Protein AF-A0ABD1VJP5-F1 (afdb_monomer_lite)

InterPro domains:
  IPR012920 Ribosomal RNA methyltransferase, SPB1-like, C-terminal [PF07780] (1-105)

pLDDT: mean 77.94, std 14.45, range [42.22, 95.0]

Organism: NCBI:txid205694

Secondary structure (DSSP, 8-state):
-HHHHHHHS---HHHHHHHHHHHHHHHHHHHHHHHHHHHHHHS-SSS-HHHHHHHHHHHHHHHSPPPPPPEEEEPPTTS-----TTEEEE-HHHHHHHHHHHHHHHHHHHHHHHHHHHHHHHHHHH--

Foldseek 3Di:
DVVVVVVVVCDDPVVVVVVVVVVVVVLVVLVVVLVVVLVVLVPDPPDDPVVSVVVNVVSVVVSDDDDDQQAEDEDDPPDDDDDDPSHDDAYPVRVVVVVVVVVVVVVVVVVVVVVVVVVVVVVVVVVD

Sequence (128 aa):
MKAQFKEIDARPAKKVAEAKARKKQAAHRQLEKVRKKSNSISDQADISDRSKRKMIEQLHKKATPKTPKKEYVISKKGVQVEAGKGKVLVDRRMKKDVRKQRMSKRGKQNDVEGNACLNLEVLCEVAG

Radius of gyration: 25.1 Å; chains: 1; bounding box: 54×48×68 Å

Structure (mmCIF, N/CA/C/O backbone):
data_AF-A0ABD1VJP5-F1
#
_entry.id   AF-A0ABD1VJP5-F1
#
loop_
_atom_site.group_PDB
_atom_site.id
_atom_site.type_symbol
_atom_site.label_atom_id
_atom_site.label_alt_id
_atom_site.label_comp_id
_atom_site.label_asym_id
_atom_site.label_entity_id
_atom_site.label_seq_id
_atom_site.pdbx_PDB_ins_code
_atom_site.Cartn_x
_atom_site.Cartn_y
_atom_site.Cartn_z
_atom_site.occupancy
_atom_site.B_iso_or_equiv
_atom_site.auth_seq_id
_atom_site.auth_comp_id
_atom_site.auth_asym_id
_atom_site.auth_atom_id
_atom_site.pdbx_PDB_model_num
ATOM 1 N N . MET A 1 1 ? 23.876 -2.902 -32.104 1.00 59.94 1 MET A N 1
ATOM 2 C CA . MET A 1 1 ? 24.137 -2.531 -30.692 1.00 59.94 1 MET A CA 1
ATOM 3 C C . MET A 1 1 ? 23.007 -2.881 -29.718 1.00 59.94 1 MET A C 1
ATOM 5 O O . MET A 1 1 ? 23.231 -3.715 -28.860 1.00 59.94 1 MET A O 1
ATOM 9 N N . LYS A 1 2 ? 21.777 -2.343 -29.826 1.00 70.56 2 LYS A N 1
ATOM 10 C CA . LYS A 1 2 ? 20.694 -2.626 -28.844 1.00 70.56 2 LYS A CA 1
ATOM 11 C C . LYS A 1 2 ? 20.227 -4.094 -28.766 1.00 70.56 2 LYS A C 1
ATOM 13 O O . LYS A 1 2 ? 19.680 -4.487 -27.745 1.00 70.56 2 LYS A O 1
ATOM 18 N N . ALA A 1 3 ? 20.398 -4.883 -29.827 1.00 70.62 3 ALA A N 1
ATOM 19 C CA . ALA A 1 3 ? 20.015 -6.300 -29.847 1.00 70.62 3 ALA A CA 1
ATOM 20 C C . ALA A 1 3 ? 20.982 -7.186 -29.039 1.00 70.62 3 ALA A C 1
ATOM 22 O O . ALA A 1 3 ? 20.528 -8.014 -28.264 1.00 70.62 3 ALA A O 1
ATOM 23 N N . GLN A 1 4 ? 22.288 -6.922 -29.124 1.00 68.88 4 GLN A N 1
ATOM 24 C CA . GLN A 1 4 ? 23.319 -7.643 -28.366 1.00 68.88 4 GLN A CA 1
ATOM 25 C C . GLN A 1 4 ? 23.196 -7.381 -26.859 1.00 68.88 4 GLN A C 1
ATOM 27 O O . GLN A 1 4 ? 23.283 -8.301 -26.056 1.00 68.88 4 GLN A O 1
ATOM 32 N N . PHE A 1 5 ? 22.882 -6.141 -26.464 1.00 68.94 5 PHE A N 1
ATOM 33 C CA . PHE A 1 5 ? 22.605 -5.834 -25.058 1.00 68.94 5 PHE A CA 1
ATOM 34 C C . PHE A 1 5 ? 21.356 -6.548 -24.534 1.00 68.94 5 PHE A C 1
ATOM 36 O O . PHE A 1 5 ? 21.368 -7.003 -23.402 1.00 68.94 5 PHE A O 1
ATOM 43 N N . LYS A 1 6 ? 20.310 -6.741 -25.353 1.00 66.94 6 LYS A N 1
ATOM 44 C CA . LYS A 1 6 ? 19.121 -7.520 -24.954 1.00 66.94 6 LYS A CA 1
ATOM 45 C C . LYS A 1 6 ? 19.421 -9.001 -24.737 1.00 66.94 6 LYS A C 1
ATOM 47 O O . LYS A 1 6 ? 18.757 -9.629 -23.921 1.00 66.94 6 LYS A O 1
ATOM 52 N N . GLU A 1 7 ? 20.378 -9.539 -25.479 1.00 68.38 7 GLU A N 1
ATOM 53 C CA . GLU A 1 7 ? 20.820 -10.929 -25.376 1.00 68.38 7 GLU A CA 1
ATOM 54 C C . GLU A 1 7 ? 21.684 -11.143 -24.124 1.00 68.38 7 GLU A C 1
ATOM 56 O O . GLU A 1 7 ? 21.510 -12.127 -23.413 1.00 68.38 7 GLU A O 1
ATOM 61 N N . ILE A 1 8 ? 22.511 -10.153 -23.772 1.00 66.19 8 ILE A N 1
ATOM 62 C CA . ILE A 1 8 ? 23.275 -10.107 -22.512 1.00 66.19 8 ILE A CA 1
ATOM 63 C C . ILE A 1 8 ? 22.349 -9.865 -21.304 1.00 66.19 8 ILE A C 1
ATOM 65 O O . ILE A 1 8 ? 22.495 -10.493 -20.255 1.00 66.19 8 ILE A O 1
ATOM 69 N N . ASP A 1 9 ? 21.352 -8.991 -21.456 1.00 65.50 9 ASP A N 1
ATOM 70 C CA . ASP A 1 9 ? 20.353 -8.665 -20.432 1.00 65.50 9 ASP A CA 1
ATOM 71 C C . ASP A 1 9 ? 19.270 -9.746 -20.281 1.00 65.50 9 ASP A C 1
ATOM 73 O O . ASP A 1 9 ? 18.408 -9.635 -19.394 1.00 65.50 9 ASP A O 1
ATOM 77 N N . ALA A 1 10 ? 19.290 -10.792 -21.118 1.00 70.38 10 ALA A N 1
ATOM 78 C CA . ALA A 1 10 ? 18.367 -11.917 -21.054 1.00 70.38 10 ALA A CA 1
ATOM 79 C C . ALA A 1 10 ? 18.639 -12.741 -19.789 1.00 70.38 10 ALA A C 1
ATOM 81 O O . ALA A 1 10 ? 19.260 -13.802 -19.795 1.00 70.38 10 ALA A O 1
ATOM 82 N N . ARG A 1 11 ? 18.144 -12.242 -18.652 1.00 72.88 11 ARG A N 1
ATOM 83 C CA . ARG A 1 11 ? 18.161 -12.970 -17.384 1.00 72.88 11 ARG A CA 1
ATOM 84 C C . ARG A 1 11 ? 17.521 -14.340 -17.614 1.00 72.88 11 ARG A C 1
ATOM 86 O O . ARG A 1 11 ? 16.404 -14.394 -18.136 1.00 72.88 11 ARG A O 1
ATOM 93 N N . PRO A 1 12 ? 18.151 -15.441 -17.169 1.00 85.12 12 PRO A N 1
ATOM 94 C CA . PRO A 1 12 ? 17.603 -16.769 -17.389 1.00 85.12 12 PRO A CA 1
A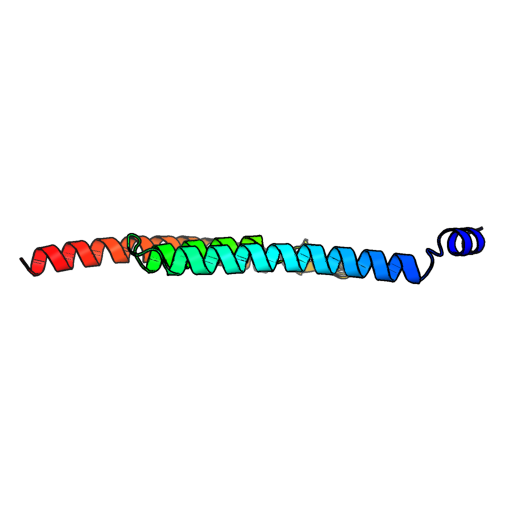TOM 95 C C . PRO A 1 12 ? 16.205 -16.865 -16.771 1.00 85.12 12 PRO A C 1
ATOM 97 O O . PRO A 1 12 ? 15.977 -16.403 -15.646 1.00 85.12 12 PRO A O 1
ATOM 100 N N . ALA A 1 13 ? 15.269 -17.494 -17.489 1.00 78.75 13 ALA A N 1
ATOM 101 C CA . ALA A 1 13 ? 13.863 -17.597 -17.084 1.00 78.75 13 ALA A CA 1
ATOM 102 C C . ALA A 1 13 ? 13.702 -18.134 -15.648 1.00 78.75 13 ALA A C 1
ATOM 104 O O . ALA A 1 13 ? 12.870 -17.642 -14.882 1.00 78.75 13 ALA A O 1
ATOM 105 N N . LYS A 1 14 ? 14.588 -19.056 -15.243 1.00 83.56 14 LYS A N 1
ATOM 106 C CA . LYS A 1 14 ? 14.685 -19.592 -13.876 1.00 83.56 14 LYS A CA 1
ATOM 107 C C . LYS A 1 14 ? 14.887 -18.490 -12.824 1.00 83.56 14 LYS A C 1
ATOM 109 O O . LYS A 1 14 ? 14.183 -18.467 -11.819 1.00 83.56 14 LYS A O 1
ATOM 114 N N . LYS A 1 15 ? 15.783 -17.525 -13.067 1.00 87.88 15 LYS A N 1
ATOM 115 C CA . LYS A 1 15 ? 16.064 -16.414 -12.138 1.00 87.88 15 LYS A CA 1
ATOM 116 C C . LYS A 1 15 ? 14.954 -15.369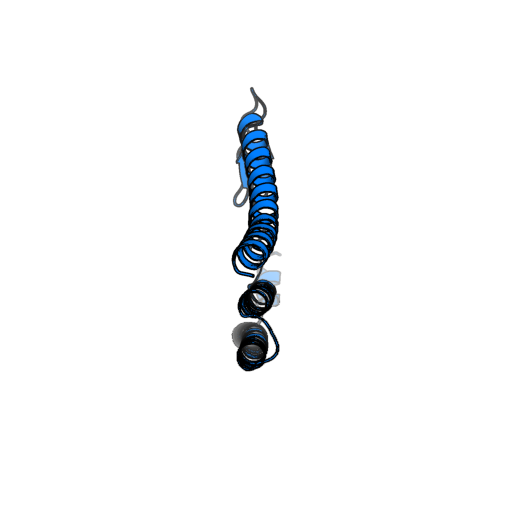 -12.110 1.00 87.88 15 LYS A C 1
ATOM 118 O O . LYS A 1 15 ? 14.693 -14.787 -11.059 1.00 87.88 15 LYS A O 1
ATOM 123 N N . VAL A 1 16 ? 14.250 -15.160 -13.223 1.00 88.44 16 VAL A N 1
ATOM 124 C CA . VAL A 1 16 ? 13.057 -14.298 -13.251 1.00 88.44 16 VAL A CA 1
ATOM 125 C C . VAL A 1 16 ? 11.922 -14.919 -12.434 1.00 88.44 16 VAL A C 1
ATOM 127 O O . VAL A 1 16 ? 11.271 -14.216 -11.657 1.00 88.44 16 VAL A O 1
ATOM 130 N N . ALA A 1 17 ? 11.704 -16.229 -12.572 1.00 88.62 17 ALA A N 1
ATOM 131 C CA . ALA A 1 17 ? 10.716 -16.966 -11.791 1.00 88.62 17 ALA A CA 1
ATOM 132 C C . ALA A 1 17 ? 11.064 -16.964 -10.295 1.00 88.62 17 ALA A C 1
ATOM 134 O O . ALA A 1 17 ? 10.215 -16.613 -9.477 1.00 88.62 17 ALA A O 1
ATOM 135 N N . GLU A 1 18 ? 12.321 -17.244 -9.943 1.00 92.06 18 GLU A N 1
ATOM 136 C CA . GLU A 1 18 ? 12.810 -17.199 -8.562 1.00 92.06 18 GLU A CA 1
ATOM 137 C C . GLU A 1 18 ? 12.633 -15.801 -7.949 1.00 92.06 18 GLU A C 1
ATOM 139 O O . GLU A 1 18 ? 12.078 -15.654 -6.862 1.00 92.06 18 GLU A O 1
ATOM 144 N N . ALA A 1 19 ? 13.022 -14.742 -8.666 1.00 93.31 19 ALA A N 1
ATOM 145 C CA . ALA A 1 19 ? 12.849 -13.370 -8.197 1.00 93.31 19 ALA A CA 1
ATOM 146 C C . ALA A 1 19 ? 11.367 -13.004 -8.003 1.00 93.31 19 ALA A C 1
ATOM 148 O O . ALA A 1 19 ? 11.013 -12.349 -7.019 1.00 93.31 19 ALA A O 1
ATOM 149 N N . LYS A 1 20 ? 10.480 -13.442 -8.908 1.00 93.06 20 LYS A N 1
ATOM 150 C CA . LYS A 1 20 ? 9.026 -13.275 -8.756 1.00 93.06 20 LYS A CA 1
ATOM 151 C C . LYS A 1 20 ? 8.507 -14.036 -7.535 1.00 93.06 20 LYS A C 1
ATOM 153 O O . LYS A 1 20 ? 7.739 -13.462 -6.766 1.00 93.06 20 LYS A O 1
ATOM 158 N N . ALA A 1 21 ? 8.941 -15.277 -7.326 1.00 94.75 21 ALA A N 1
ATOM 159 C CA . ALA A 1 21 ? 8.565 -16.086 -6.169 1.00 94.75 21 ALA A CA 1
ATOM 160 C C . ALA A 1 21 ? 9.030 -15.440 -4.854 1.00 94.75 21 ALA A C 1
ATOM 162 O O . ALA A 1 21 ? 8.221 -15.272 -3.946 1.00 94.75 21 ALA A O 1
ATOM 163 N N . ARG A 1 22 ? 10.278 -14.957 -4.782 1.00 94.69 22 ARG A N 1
ATOM 164 C CA . ARG A 1 22 ? 10.804 -14.219 -3.619 1.00 94.69 22 ARG A CA 1
ATOM 165 C C . ARG A 1 22 ? 9.987 -12.960 -3.323 1.00 94.69 22 ARG A C 1
ATOM 167 O O . ARG A 1 22 ? 9.616 -12.727 -2.175 1.00 94.69 22 ARG A O 1
ATOM 174 N N . LYS A 1 23 ? 9.645 -12.168 -4.349 1.00 92.75 23 LYS A N 1
ATOM 175 C CA . LYS A 1 23 ? 8.793 -10.974 -4.187 1.00 92.75 23 LYS A CA 1
ATOM 176 C C . LYS A 1 23 ? 7.387 -11.332 -3.693 1.00 92.75 23 LYS A C 1
ATOM 178 O O . LYS A 1 23 ? 6.879 -10.667 -2.792 1.00 92.75 23 LYS A O 1
ATOM 183 N N . LYS A 1 24 ? 6.782 -12.398 -4.230 1.00 93.25 24 LYS A N 1
ATOM 184 C CA . LYS A 1 24 ? 5.486 -12.916 -3.759 1.00 93.25 24 LYS A CA 1
ATOM 185 C C . LYS A 1 24 ? 5.563 -13.385 -2.306 1.00 93.25 24 LYS A C 1
ATOM 187 O O . LYS A 1 24 ? 4.707 -13.022 -1.508 1.00 93.25 24 LYS A O 1
ATOM 192 N N . GLN A 1 25 ? 6.609 -14.123 -1.941 1.00 93.75 25 GLN A N 1
ATOM 193 C CA . GLN A 1 25 ? 6.802 -14.621 -0.583 1.00 93.75 25 GLN A CA 1
ATOM 194 C C . GLN A 1 25 ? 7.016 -13.479 0.418 1.00 93.75 25 GLN A C 1
ATOM 196 O O . GLN A 1 25 ? 6.455 -13.520 1.507 1.00 93.75 25 GLN A O 1
ATOM 201 N N . ALA A 1 26 ? 7.775 -12.439 0.061 1.00 93.06 26 ALA A N 1
ATOM 202 C CA . ALA A 1 26 ? 7.956 -11.264 0.914 1.00 93.06 26 ALA A CA 1
ATOM 203 C C . ALA A 1 26 ? 6.627 -10.534 1.174 1.00 93.06 26 ALA A C 1
ATOM 205 O O . ALA A 1 26 ? 6.313 -10.224 2.325 1.00 93.06 26 ALA A O 1
ATOM 206 N N . ALA A 1 27 ? 5.817 -10.328 0.129 1.00 90.31 27 ALA A N 1
ATOM 207 C CA . ALA A 1 27 ? 4.482 -9.747 0.264 1.00 90.31 27 ALA A CA 1
ATOM 208 C C . ALA A 1 27 ? 3.565 -10.624 1.133 1.00 90.31 27 ALA A C 1
ATOM 210 O O . ALA A 1 27 ? 2.913 -10.123 2.047 1.00 90.31 27 ALA A O 1
ATOM 211 N N . HIS A 1 28 ? 3.578 -11.941 0.915 1.00 91.69 28 HIS A N 1
ATOM 212 C CA . HIS A 1 28 ? 2.798 -12.889 1.707 1.00 91.69 28 HIS A CA 1
ATOM 213 C C . HIS A 1 28 ? 3.214 -12.878 3.183 1.00 91.69 28 HIS A C 1
ATOM 215 O O . HIS A 1 28 ? 2.371 -12.752 4.061 1.00 91.69 28 HIS A O 1
ATOM 221 N N . ARG A 1 29 ? 4.519 -12.915 3.482 1.00 93.75 29 ARG A N 1
ATOM 222 C CA . ARG A 1 29 ? 5.041 -12.827 4.858 1.00 93.75 29 ARG A CA 1
ATOM 223 C C . ARG A 1 29 ? 4.582 -11.552 5.568 1.00 93.75 29 ARG A C 1
ATOM 225 O O . ARG A 1 29 ? 4.334 -11.588 6.770 1.00 93.75 29 ARG A O 1
ATOM 232 N N . GLN A 1 30 ? 4.469 -10.433 4.852 1.00 91.06 30 GLN A N 1
ATOM 233 C CA . GLN A 1 30 ? 3.957 -9.188 5.422 1.00 91.06 30 GLN A CA 1
ATOM 234 C C . GLN A 1 30 ? 2.460 -9.282 5.750 1.00 91.06 30 GLN A C 1
ATOM 236 O O . GLN A 1 30 ? 2.053 -8.845 6.827 1.00 91.06 30 GLN A O 1
ATOM 241 N N . LEU A 1 31 ? 1.659 -9.883 4.865 1.00 89.75 31 LEU A N 1
ATOM 242 C CA . LEU A 1 31 ? 0.235 -10.132 5.115 1.00 89.75 31 LEU A CA 1
ATOM 243 C C . LEU A 1 31 ? 0.026 -11.080 6.301 1.00 89.75 31 LEU A C 1
ATOM 245 O O . LEU A 1 31 ? -0.804 -10.797 7.156 1.00 89.75 31 LEU A O 1
ATOM 249 N N . GLU A 1 32 ? 0.829 -12.137 6.417 1.00 93.56 32 GLU A N 1
ATOM 250 C CA . GLU A 1 32 ? 0.771 -13.069 7.549 1.00 93.56 32 GLU A CA 1
ATOM 251 C C . GLU A 1 32 ? 1.083 -12.388 8.885 1.00 93.56 32 GLU A C 1
ATOM 253 O O . GLU A 1 32 ? 0.385 -12.597 9.876 1.00 93.56 32 GLU A O 1
ATOM 258 N N . LYS A 1 33 ? 2.090 -11.507 8.926 1.00 93.62 33 LYS A N 1
ATOM 259 C CA . LYS A 1 33 ? 2.381 -10.706 10.129 1.00 93.62 33 LYS A CA 1
ATOM 260 C C . LYS A 1 33 ? 1.201 -9.819 10.516 1.00 93.62 33 LYS A C 1
ATOM 262 O O . LYS A 1 33 ? 0.927 -9.650 11.699 1.00 93.62 33 LYS A O 1
ATOM 267 N N . VAL A 1 34 ? 0.531 -9.232 9.529 1.00 94.12 34 VAL A N 1
ATOM 268 C CA . VAL A 1 34 ? -0.624 -8.355 9.748 1.00 94.12 34 VAL A CA 1
ATOM 269 C C . VAL A 1 34 ? -1.828 -9.151 10.239 1.00 94.12 34 VAL A C 1
ATOM 271 O O . VAL A 1 34 ? -2.436 -8.737 11.216 1.00 94.12 34 VAL A O 1
ATOM 274 N N . ARG A 1 35 ? -2.105 -10.321 9.651 1.00 92.62 35 ARG A N 1
ATOM 275 C CA . ARG A 1 35 ? -3.150 -11.248 10.114 1.00 92.62 35 ARG A CA 1
ATOM 276 C C . ARG A 1 35 ? -2.943 -11.643 11.574 1.00 92.62 35 ARG A C 1
ATOM 278 O O . ARG A 1 35 ? -3.840 -11.459 12.384 1.00 92.62 35 ARG A O 1
ATOM 285 N N . LYS A 1 36 ? -1.731 -12.079 11.935 1.00 95.00 36 LYS A N 1
ATOM 286 C CA . LYS A 1 36 ? -1.393 -12.450 13.321 1.00 95.00 36 LYS A CA 1
ATOM 287 C C . LYS A 1 36 ? -1.602 -11.294 14.302 1.00 95.00 36 LYS A C 1
ATOM 289 O O . LYS A 1 36 ? -2.205 -11.490 15.348 1.00 95.00 36 LYS A O 1
ATOM 294 N N . LYS A 1 37 ? -1.153 -10.086 13.941 1.00 93.19 37 LYS A N 1
ATOM 295 C CA . LYS A 1 37 ? -1.350 -8.877 14.760 1.00 93.19 37 LYS A CA 1
ATOM 296 C C . LYS A 1 37 ? -2.817 -8.453 14.856 1.00 93.19 37 LYS A C 1
ATOM 298 O O . LYS A 1 37 ? -3.237 -7.951 15.890 1.00 93.19 37 LYS A O 1
ATOM 303 N N . SER A 1 38 ? -3.590 -8.630 13.787 1.00 92.38 38 SER A N 1
ATOM 304 C CA . SER A 1 38 ? -5.026 -8.344 13.788 1.00 92.38 38 SER A CA 1
ATOM 305 C C . SER A 1 38 ? -5.770 -9.271 14.745 1.00 92.38 38 SER A C 1
ATOM 307 O O . SER A 1 38 ? -6.606 -8.798 15.511 1.00 92.38 38 SER A O 1
ATOM 309 N N . ASN A 1 39 ? -5.438 -10.564 14.735 1.00 93.06 39 ASN A N 1
ATOM 310 C CA . ASN A 1 39 ? -6.041 -11.540 15.642 1.00 93.06 39 ASN A CA 1
ATOM 311 C C . ASN A 1 39 ? -5.701 -11.195 17.095 1.00 93.06 39 ASN A C 1
ATOM 313 O O . ASN A 1 39 ? -6.609 -10.980 17.885 1.00 93.06 39 ASN A O 1
ATOM 317 N N . SER A 1 40 ? -4.421 -10.948 17.404 1.00 92.44 40 SER A N 1
ATOM 318 C CA . SER A 1 40 ? -4.023 -10.582 18.770 1.00 92.44 40 SER A CA 1
ATOM 319 C C . SER A 1 40 ? -4.701 -9.310 19.295 1.00 92.44 40 SER A C 1
ATOM 321 O O . SER A 1 40 ? -4.943 -9.206 20.487 1.00 92.44 40 SER A O 1
ATOM 323 N N . ILE A 1 41 ? -4.999 -8.327 18.433 1.00 89.75 41 ILE A N 1
ATOM 324 C CA . ILE A 1 41 ? -5.730 -7.104 18.829 1.00 89.75 41 ILE A CA 1
ATOM 325 C C . ILE A 1 41 ? -7.220 -7.388 19.042 1.00 89.75 41 ILE A C 1
ATOM 327 O O . ILE A 1 41 ? -7.867 -6.729 19.853 1.00 89.75 41 ILE A O 1
ATOM 331 N N . SER A 1 42 ? -7.774 -8.350 18.305 1.00 89.81 42 SER A N 1
ATOM 332 C CA . SER A 1 42 ? -9.177 -8.746 18.452 1.00 89.81 42 SER A CA 1
ATOM 333 C C . SER A 1 42 ? -9.409 -9.438 19.798 1.00 89.81 42 SER A C 1
ATOM 335 O O . SER A 1 42 ? -10.408 -9.149 20.456 1.00 89.81 42 SER A O 1
ATOM 337 N N . ASP A 1 43 ? -8.440 -10.250 20.231 1.00 90.25 43 ASP A N 1
ATOM 338 C CA . ASP A 1 43 ? -8.492 -11.046 21.463 1.00 90.25 43 ASP A CA 1
ATOM 339 C C . ASP A 1 43 ? -8.249 -10.226 22.749 1.00 90.25 43 ASP A C 1
ATOM 341 O O . ASP A 1 43 ? -8.526 -10.698 23.848 1.00 90.25 43 ASP A O 1
ATOM 345 N N . GLN A 1 44 ? -7.745 -8.990 22.648 1.00 88.94 44 GLN A N 1
ATOM 346 C CA . GLN A 1 44 ? -7.517 -8.117 23.810 1.00 88.94 44 GLN A CA 1
ATOM 347 C C . GLN A 1 44 ? -8.848 -7.645 24.418 1.00 88.94 44 GLN A C 1
ATOM 349 O O . GLN A 1 44 ? -9.622 -6.957 23.755 1.00 88.94 44 GLN A O 1
ATOM 354 N N . ALA A 1 45 ? -9.115 -7.969 25.685 1.00 82.75 45 ALA A N 1
ATOM 355 C CA . ALA A 1 45 ? -10.359 -7.594 26.371 1.00 82.75 45 ALA A CA 1
ATOM 356 C C . ALA A 1 45 ? -10.368 -6.140 26.888 1.00 82.75 45 ALA A C 1
ATOM 358 O O . ALA A 1 45 ? -11.433 -5.544 27.009 1.00 82.75 45 ALA A O 1
ATOM 359 N N . ASP A 1 46 ? -9.195 -5.542 27.112 1.00 82.75 46 ASP A N 1
ATOM 360 C CA . ASP A 1 46 ? -9.054 -4.256 27.819 1.00 82.75 46 ASP A CA 1
ATOM 361 C C . ASP A 1 46 ? -9.364 -3.016 26.957 1.00 82.75 46 ASP A C 1
ATOM 363 O O . ASP A 1 46 ? -9.347 -1.884 27.437 1.00 82.75 46 ASP A O 1
ATOM 367 N N . ILE A 1 47 ? -9.603 -3.200 25.654 1.00 82.94 47 ILE A N 1
ATOM 368 C CA . ILE A 1 47 ? -9.712 -2.108 24.678 1.00 82.94 47 ILE A CA 1
ATOM 369 C C . ILE A 1 47 ? -11.132 -2.031 24.118 1.00 82.94 47 ILE A C 1
ATOM 371 O O . ILE A 1 47 ? -11.721 -3.041 23.743 1.00 82.94 47 ILE A O 1
ATOM 375 N N . SER A 1 48 ? -11.658 -0.813 23.961 1.00 88.12 48 SER A N 1
ATOM 376 C CA . SER A 1 48 ? -12.952 -0.595 23.309 1.00 88.12 48 SER A CA 1
ATOM 377 C C . SER A 1 48 ? -12.955 -1.021 21.833 1.00 88.12 48 SER A C 1
ATOM 379 O O . SER A 1 48 ? -11.982 -0.833 21.091 1.00 88.12 48 SER A O 1
ATOM 381 N N . ASP A 1 49 ? -14.092 -1.534 21.358 1.00 84.62 49 ASP A N 1
ATOM 382 C CA . ASP A 1 49 ? -14.231 -2.069 19.995 1.00 84.62 49 ASP A CA 1
ATOM 383 C C . ASP A 1 49 ? -13.917 -1.047 18.898 1.00 84.62 49 ASP A C 1
ATOM 385 O O . ASP A 1 49 ? -13.370 -1.384 17.842 1.00 84.62 49 ASP A O 1
ATOM 389 N N . ARG A 1 50 ? -14.212 0.234 19.144 1.00 87.62 50 ARG A N 1
ATOM 390 C CA . ARG A 1 50 ? -13.888 1.324 18.213 1.00 87.62 50 ARG A CA 1
ATOM 391 C C . ARG A 1 50 ? -12.377 1.467 18.024 1.00 87.62 50 ARG A C 1
ATOM 393 O O . ARG A 1 50 ? -11.912 1.637 16.894 1.00 87.62 50 ARG A O 1
ATOM 400 N N . SER A 1 51 ? -11.613 1.372 19.107 1.00 88.56 51 SER A N 1
ATOM 401 C CA . SER A 1 51 ? -10.153 1.456 19.078 1.00 88.56 51 SER A CA 1
ATOM 402 C C . SER A 1 51 ? -9.532 0.218 18.426 1.00 88.56 51 SER A C 1
ATOM 404 O O . SER A 1 51 ? -8.635 0.369 17.593 1.00 88.56 51 SER A O 1
ATOM 406 N N . LYS A 1 52 ? -10.073 -0.985 18.684 1.00 90.62 52 LYS A N 1
ATOM 407 C CA . LYS A 1 52 ? -9.677 -2.225 17.983 1.00 90.62 52 LYS A CA 1
ATOM 408 C C . LYS A 1 52 ? -9.807 -2.082 16.469 1.00 90.62 52 LYS A C 1
ATOM 410 O O . LYS A 1 52 ? -8.840 -2.293 15.736 1.00 90.62 52 LYS A O 1
ATOM 415 N N . ARG A 1 53 ? -10.975 -1.633 15.994 1.00 89.94 53 ARG A N 1
ATOM 416 C CA . ARG A 1 53 ? -11.246 -1.424 14.560 1.00 89.94 53 ARG A CA 1
ATOM 417 C C . ARG A 1 53 ? -10.258 -0.445 13.926 1.00 89.94 53 ARG A C 1
ATOM 419 O O . ARG A 1 53 ? -9.690 -0.754 12.880 1.00 89.94 53 ARG A O 1
ATOM 426 N N . LYS A 1 54 ? -9.997 0.698 14.576 1.00 91.31 54 LYS A N 1
ATOM 427 C CA . LYS A 1 54 ? -9.017 1.691 14.097 1.00 91.31 54 LYS A CA 1
ATOM 428 C C . LYS A 1 54 ? -7.609 1.100 13.992 1.00 91.31 54 LYS A C 1
ATOM 430 O O . LYS A 1 54 ? -6.911 1.346 13.007 1.00 91.31 54 LYS A O 1
ATOM 435 N N . MET A 1 55 ? -7.182 0.310 14.976 1.00 90.25 55 MET A N 1
ATOM 436 C CA . MET A 1 55 ? -5.864 -0.329 14.952 1.00 90.25 55 MET A CA 1
ATOM 437 C C . MET A 1 55 ? -5.747 -1.375 13.835 1.00 90.25 55 MET A C 1
ATOM 439 O O . MET A 1 55 ? -4.762 -1.366 13.091 1.00 90.25 55 MET A O 1
ATOM 443 N N . ILE A 1 56 ? -6.769 -2.217 13.653 1.00 92.19 56 ILE A N 1
ATOM 444 C CA . ILE A 1 56 ? -6.828 -3.211 12.569 1.00 92.19 56 ILE A CA 1
ATOM 445 C C . ILE A 1 56 ? -6.781 -2.522 11.196 1.00 92.19 56 ILE A C 1
ATOM 447 O O . ILE A 1 56 ? -5.979 -2.895 10.334 1.00 92.19 56 ILE A O 1
ATOM 451 N N . GLU A 1 57 ? -7.562 -1.454 11.004 1.00 91.69 57 GLU A N 1
ATOM 452 C CA . GLU A 1 57 ? -7.575 -0.683 9.756 1.00 91.69 57 GLU A CA 1
ATOM 453 C C . GLU A 1 57 ? -6.186 -0.109 9.431 1.00 91.69 57 GLU A C 1
ATOM 455 O O . GLU A 1 57 ? -5.699 -0.214 8.299 1.00 91.69 57 GLU A O 1
ATOM 460 N N . GLN A 1 58 ? -5.499 0.457 10.427 1.00 90.75 58 GLN A N 1
ATOM 461 C CA . GLN A 1 58 ? -4.152 0.997 10.248 1.00 90.75 58 GLN A CA 1
ATOM 462 C C . GLN A 1 58 ? -3.129 -0.080 9.869 1.00 90.75 58 GLN A C 1
ATOM 464 O O . GLN A 1 58 ? -2.257 0.179 9.031 1.00 90.75 58 GLN A O 1
ATOM 469 N N . LEU A 1 59 ? -3.217 -1.278 10.456 1.00 91.25 59 LEU A N 1
ATOM 470 C CA . LEU A 1 59 ? -2.346 -2.401 10.103 1.00 91.25 59 LEU A CA 1
ATOM 471 C C . LEU A 1 59 ? -2.561 -2.837 8.653 1.00 91.25 59 LEU A C 1
ATOM 473 O O . LEU A 1 59 ? -1.593 -2.987 7.902 1.00 91.25 59 LEU A O 1
ATOM 477 N N . HIS A 1 60 ? -3.819 -2.967 8.233 1.00 90.44 60 HIS A N 1
ATOM 478 C CA . HIS A 1 60 ? -4.165 -3.359 6.869 1.00 90.44 60 HIS A CA 1
ATOM 479 C C . HIS A 1 60 ? -3.713 -2.299 5.855 1.00 90.44 60 HIS A C 1
ATOM 481 O O . HIS A 1 60 ? -3.066 -2.626 4.860 1.00 90.44 60 HIS A O 1
ATOM 487 N N . LYS A 1 61 ? -3.922 -1.012 6.153 1.00 89.50 61 LYS A N 1
ATOM 488 C CA . LYS A 1 61 ? -3.493 0.118 5.309 1.00 89.50 61 LYS A CA 1
ATOM 489 C C . LYS A 1 61 ? -1.975 0.197 5.107 1.00 89.50 61 LYS A C 1
ATOM 491 O O . LYS A 1 61 ? -1.513 0.683 4.073 1.00 89.50 61 LYS A O 1
ATOM 496 N N . LYS A 1 62 ? -1.183 -0.257 6.084 1.00 86.50 62 LYS A N 1
ATOM 497 C CA . LYS A 1 62 ? 0.284 -0.356 5.964 1.00 86.50 62 LYS A CA 1
ATOM 498 C C . LYS A 1 62 ? 0.714 -1.547 5.101 1.00 86.50 62 LYS A C 1
ATOM 500 O O . LYS A 1 62 ? 1.759 -1.473 4.461 1.00 86.50 62 LYS A O 1
ATOM 505 N N . ALA A 1 63 ? -0.069 -2.624 5.093 1.00 86.25 63 ALA A N 1
ATOM 506 C CA . ALA A 1 63 ? 0.230 -3.851 4.358 1.00 86.25 63 ALA A CA 1
ATOM 507 C C . ALA A 1 63 ? -0.165 -3.780 2.876 1.00 86.25 63 ALA A C 1
ATOM 509 O O . ALA A 1 63 ? 0.471 -4.416 2.037 1.00 86.25 63 ALA A O 1
ATOM 510 N N . THR A 1 64 ? -1.196 -3.000 2.542 1.00 84.38 64 THR A N 1
ATOM 511 C CA . THR A 1 64 ? -1.637 -2.827 1.156 1.00 84.38 64 THR A CA 1
ATOM 512 C C . THR A 1 64 ? -0.580 -2.082 0.332 1.00 84.38 64 THR A C 1
ATOM 514 O O . THR A 1 64 ? -0.207 -0.961 0.705 1.00 84.38 64 THR A O 1
ATOM 517 N N . PRO A 1 65 ? -0.104 -2.642 -0.798 1.00 79.06 65 PRO A N 1
ATOM 518 C CA . PRO A 1 65 ? 0.824 -1.941 -1.675 1.00 79.06 65 PRO A CA 1
ATOM 519 C C . PRO A 1 65 ? 0.166 -0.663 -2.206 1.00 79.06 65 PRO A C 1
ATOM 521 O O . PRO A 1 65 ? -0.944 -0.685 -2.737 1.00 79.06 65 PRO A O 1
ATOM 524 N N . LYS A 1 66 ? 0.848 0.476 -2.049 1.00 79.25 66 LYS A N 1
ATOM 525 C CA . LYS A 1 66 ? 0.329 1.768 -2.506 1.00 79.25 66 LYS A CA 1
ATOM 526 C C . LYS A 1 66 ? 0.360 1.813 -4.029 1.00 79.25 66 LYS A C 1
ATOM 528 O O . LYS A 1 66 ? 1.432 1.791 -4.629 1.00 79.25 66 LYS A O 1
ATOM 533 N N . THR A 1 67 ? -0.808 1.939 -4.647 1.00 76.69 67 THR A N 1
ATOM 534 C CA . THR A 1 67 ? -0.893 2.280 -6.068 1.00 76.69 67 THR A CA 1
ATOM 535 C C . THR A 1 67 ? -0.302 3.675 -6.292 1.00 76.69 67 THR A C 1
ATOM 537 O O . THR A 1 67 ? -0.566 4.574 -5.479 1.00 76.69 67 THR A O 1
ATOM 540 N N . PRO A 1 68 ? 0.474 3.895 -7.368 1.00 76.38 68 PRO A N 1
ATOM 541 C CA . PRO A 1 68 ? 1.026 5.210 -7.668 1.00 76.38 68 PRO A CA 1
ATOM 542 C C . PRO A 1 68 ? -0.105 6.237 -7.793 1.00 76.38 68 PRO A C 1
ATOM 544 O O . PRO A 1 68 ? -1.151 5.975 -8.391 1.00 76.38 68 PRO A O 1
ATOM 547 N N . LYS A 1 69 ? 0.082 7.407 -7.173 1.00 76.81 69 LYS A N 1
ATOM 548 C CA . LYS A 1 69 ? -0.909 8.486 -7.225 1.00 76.81 69 LYS A CA 1
ATOM 549 C C . LYS A 1 69 ? -0.958 9.029 -8.653 1.00 76.81 69 LYS A C 1
ATOM 551 O O . LYS A 1 69 ? 0.083 9.379 -9.198 1.00 76.81 69 LYS A O 1
ATOM 556 N N . LYS A 1 70 ? -2.161 9.121 -9.228 1.00 77.75 70 LYS A N 1
ATOM 557 C CA . LYS A 1 70 ? -2.375 9.751 -10.538 1.00 77.75 70 LYS A CA 1
ATOM 558 C C . LYS A 1 70 ? -1.911 11.207 -10.475 1.00 77.75 70 LYS A C 1
ATOM 560 O O . LYS A 1 70 ? -2.323 11.946 -9.578 1.00 77.75 70 LYS A O 1
ATOM 565 N N . GLU A 1 71 ? -1.043 11.599 -11.398 1.00 78.56 71 GLU A N 1
ATOM 566 C CA . GLU A 1 71 ? -0.568 12.977 -11.506 1.00 78.56 71 GLU A CA 1
ATOM 567 C C . GLU A 1 71 ? -1.655 13.830 -12.173 1.00 78.56 71 GLU A C 1
ATOM 569 O O . GLU A 1 71 ? -2.231 13.429 -13.184 1.00 78.56 71 GLU A O 1
ATOM 574 N N . TYR A 1 72 ? -1.977 14.988 -11.597 1.00 79.69 72 TYR A N 1
ATOM 575 C CA . TYR A 1 72 ? -3.009 15.873 -12.139 1.00 79.69 72 TYR A CA 1
ATOM 576 C C . TYR A 1 72 ? -2.368 16.970 -12.986 1.00 79.69 72 TYR A C 1
ATOM 578 O O . TYR A 1 72 ? -1.659 17.823 -12.448 1.00 79.69 72 TYR A O 1
ATOM 586 N N . VAL A 1 73 ? -2.663 16.976 -14.283 1.00 80.62 73 VAL A N 1
ATOM 587 C CA . VAL A 1 73 ? -2.218 18.019 -15.217 1.00 80.62 73 VAL A CA 1
ATOM 588 C C . VAL A 1 73 ? -3.340 19.039 -15.360 1.00 80.62 73 VAL A C 1
ATOM 590 O O . VAL A 1 73 ? -4.484 18.664 -15.601 1.00 80.62 73 VAL A O 1
ATOM 593 N N . ILE A 1 74 ? -3.031 20.325 -15.169 1.00 81.94 74 ILE A N 1
ATOM 594 C CA . ILE A 1 74 ? -4.024 21.396 -15.311 1.00 81.94 74 ILE A CA 1
ATOM 595 C C . ILE A 1 74 ? -4.076 21.848 -16.767 1.00 81.94 74 ILE A C 1
ATOM 597 O O . ILE A 1 74 ? -3.061 22.294 -17.300 1.00 81.94 74 ILE A O 1
ATOM 601 N N . SER A 1 75 ? -5.258 21.796 -17.372 1.00 78.75 75 SER A N 1
ATOM 602 C CA . SER A 1 75 ? -5.516 22.381 -18.690 1.00 78.75 75 SER A CA 1
ATOM 603 C C . SER A 1 75 ? -5.434 23.918 -18.630 1.00 78.75 75 SER A C 1
ATOM 605 O O . SER A 1 75 ? -5.948 24.567 -17.707 1.00 78.75 75 SER A O 1
ATOM 607 N N . LYS A 1 76 ? -4.771 24.533 -19.617 1.00 77.00 76 LYS A N 1
ATOM 608 C CA . LYS A 1 76 ? -4.803 25.988 -19.840 1.00 77.00 76 LYS A CA 1
ATOM 609 C C . LYS A 1 76 ? -5.724 26.270 -21.027 1.00 77.00 76 LYS A C 1
ATOM 611 O O . LYS A 1 76 ? -5.682 25.551 -22.019 1.00 77.00 76 LYS A O 1
ATOM 616 N N . LYS A 1 77 ? -6.565 27.304 -20.925 1.00 69.75 77 LYS A N 1
ATOM 617 C CA . LYS A 1 77 ? -7.438 27.714 -22.036 1.00 69.75 77 LYS A CA 1
ATOM 618 C C . LYS A 1 77 ? -6.573 28.093 -23.247 1.00 69.75 77 LYS A C 1
ATOM 620 O O . LYS A 1 77 ? -5.610 28.833 -23.073 1.00 69.75 77 LYS A O 1
ATOM 625 N N . GLY A 1 78 ? -6.919 27.579 -24.427 1.00 71.38 78 GLY A N 1
ATOM 626 C CA . GLY A 1 78 ? -6.221 27.863 -25.689 1.00 71.38 78 GLY A CA 1
ATOM 627 C C . GLY A 1 78 ? -5.004 26.982 -25.992 1.00 71.38 78 GLY A C 1
ATOM 628 O O . GLY A 1 78 ? -4.413 27.138 -27.051 1.00 71.38 78 GLY A O 1
ATOM 629 N N . VAL A 1 79 ? -4.633 26.047 -25.107 1.00 73.56 79 VAL A N 1
ATOM 630 C CA . VAL A 1 79 ? -3.543 25.090 -25.357 1.00 73.56 79 VAL A CA 1
ATOM 631 C C . VAL A 1 79 ? -4.090 23.675 -25.230 1.00 73.56 79 VAL A C 1
ATOM 633 O O . VAL A 1 79 ? -4.579 23.290 -24.166 1.00 73.56 79 VAL A O 1
ATOM 636 N N . GLN A 1 80 ? -4.001 22.893 -26.305 1.00 68.31 80 GLN A N 1
ATOM 637 C CA . GLN A 1 80 ? -4.354 21.477 -26.277 1.00 68.31 80 GLN A CA 1
ATOM 638 C C . GLN A 1 80 ? -3.265 20.717 -25.511 1.00 68.31 80 GLN A C 1
ATOM 640 O O . GLN A 1 80 ? -2.134 20.586 -25.969 1.00 68.31 80 GLN A O 1
ATOM 645 N N . VAL A 1 81 ? -3.593 20.274 -24.296 1.00 69.69 81 VAL A N 1
ATOM 646 C CA . VAL A 1 81 ? -2.691 19.496 -23.439 1.00 69.69 81 VAL A CA 1
ATOM 647 C C . VAL A 1 81 ? -3.209 18.069 -23.379 1.00 69.69 81 VAL A C 1
ATOM 649 O O . VAL A 1 81 ? -4.231 17.804 -22.747 1.00 69.69 81 VAL A O 1
ATOM 652 N N . GLU A 1 82 ? -2.497 17.141 -24.010 1.00 70.75 82 GLU A N 1
ATOM 653 C CA . GLU A 1 82 ? -2.824 15.721 -23.915 1.00 70.75 82 GLU A CA 1
ATOM 654 C C . GLU A 1 82 ? -2.271 15.121 -22.618 1.00 70.75 82 GLU A C 1
ATOM 656 O O . GLU A 1 82 ? -1.097 15.277 -22.269 1.00 70.75 82 GLU A O 1
ATOM 661 N N . ALA A 1 83 ? -3.126 14.422 -21.870 1.00 71.12 83 ALA A N 1
ATOM 662 C CA . ALA A 1 83 ? -2.693 13.702 -20.682 1.00 71.12 83 ALA A CA 1
ATOM 663 C C . ALA A 1 83 ? -2.090 12.350 -21.082 1.00 71.12 83 ALA A C 1
ATOM 665 O O . ALA A 1 83 ? -2.793 11.440 -21.513 1.00 71.12 83 ALA A O 1
ATOM 666 N N . GLY 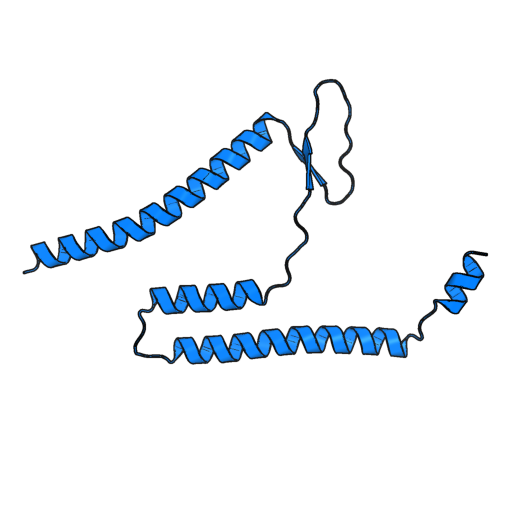A 1 84 ? -0.776 12.203 -20.891 1.00 75.88 84 GLY A N 1
ATOM 667 C CA . GLY A 1 84 ? -0.103 10.909 -21.016 1.00 75.88 84 GLY A CA 1
ATOM 668 C C . GLY A 1 84 ? -0.661 9.849 -20.052 1.00 75.88 84 GLY A C 1
ATOM 669 O O . GLY A 1 84 ? -1.312 10.159 -19.049 1.00 75.88 84 GLY A O 1
ATOM 670 N N . LYS A 1 85 ? -0.376 8.569 -20.330 1.00 71.38 85 LYS A N 1
ATOM 671 C CA . LYS A 1 85 ? -0.871 7.424 -19.542 1.00 71.38 85 LYS A CA 1
ATOM 672 C C . LYS A 1 85 ? -0.530 7.584 -18.052 1.00 71.38 85 LYS A C 1
ATOM 674 O O . LYS A 1 85 ? 0.630 7.733 -17.683 1.00 71.38 85 LYS A O 1
ATOM 679 N N . GLY A 1 86 ? -1.552 7.537 -17.194 1.00 72.38 86 GLY A N 1
ATOM 680 C CA . GLY A 1 86 ? -1.414 7.679 -15.736 1.00 72.38 86 GLY A CA 1
ATOM 681 C C . GLY A 1 86 ? -1.590 9.105 -15.200 1.00 72.38 86 GLY A C 1
ATOM 682 O O . GLY A 1 86 ? -1.658 9.281 -13.978 1.00 72.38 86 GLY A O 1
ATOM 683 N N . LYS A 1 87 ? -1.732 10.102 -16.082 1.00 80.56 87 LYS A N 1
ATOM 684 C CA . LYS A 1 87 ? -2.089 11.475 -15.715 1.00 80.56 87 LYS A CA 1
ATOM 685 C C . LYS A 1 87 ? -3.582 11.712 -15.926 1.00 80.56 87 LYS A C 1
ATOM 687 O O . LYS A 1 87 ? -4.176 11.184 -16.860 1.00 80.56 87 LYS A O 1
ATOM 692 N N . VAL A 1 88 ? -4.201 12.487 -15.042 1.00 79.88 88 VAL A N 1
ATOM 693 C CA . VAL A 1 88 ? -5.595 12.926 -15.196 1.00 79.88 88 VAL A CA 1
ATOM 694 C C . VAL A 1 88 ? -5.565 14.400 -15.565 1.00 79.88 88 VAL A C 1
ATOM 696 O O . VAL A 1 88 ? -5.039 15.212 -14.799 1.00 79.88 88 VAL A O 1
ATOM 699 N N . LEU A 1 89 ? -6.108 14.737 -16.735 1.00 82.38 89 LEU A N 1
ATOM 700 C CA . LEU A 1 89 ? -6.336 16.124 -17.126 1.00 82.38 89 LEU A CA 1
ATOM 701 C C . LEU A 1 89 ? -7.461 16.691 -16.256 1.00 82.38 89 LEU A C 1
ATOM 703 O O . LEU A 1 89 ? -8.526 16.086 -16.145 1.00 82.38 89 LEU A O 1
ATOM 707 N N . VAL A 1 90 ? -7.207 17.812 -15.588 1.00 84.19 90 VAL A N 1
ATOM 708 C CA . VAL A 1 90 ? -8.162 18.440 -14.671 1.00 84.19 90 VAL A CA 1
ATOM 709 C C . VAL A 1 90 ? -8.231 19.931 -14.946 1.00 84.19 90 VAL A C 1
ATOM 711 O O . VAL A 1 90 ? -7.214 20.620 -14.950 1.00 84.19 90 VAL A O 1
ATOM 714 N N . ASP A 1 91 ? -9.441 20.462 -15.070 1.00 86.69 91 ASP A N 1
ATOM 715 C CA . ASP A 1 91 ? -9.645 21.901 -15.197 1.00 86.69 91 ASP A CA 1
ATOM 716 C C . ASP A 1 91 ? -9.371 22.640 -13.882 1.00 86.69 91 ASP A C 1
ATOM 718 O O . ASP A 1 91 ? -9.531 22.111 -12.777 1.00 86.69 91 ASP A O 1
ATOM 722 N N . ARG A 1 92 ? -9.030 23.933 -13.968 1.00 84.06 92 ARG A N 1
ATOM 723 C CA . ARG A 1 92 ? -8.789 24.775 -12.777 1.00 84.06 92 ARG A CA 1
ATOM 724 C C . ARG A 1 92 ? -9.961 24.753 -11.788 1.00 84.06 92 ARG A C 1
ATOM 726 O O . ARG A 1 92 ? -9.721 24.760 -10.581 1.00 84.06 92 ARG A O 1
ATOM 733 N N . ARG A 1 93 ? -11.207 24.725 -12.281 1.00 86.56 93 ARG A N 1
ATOM 734 C CA . ARG A 1 93 ? -12.419 24.639 -11.446 1.00 86.56 93 ARG A CA 1
ATOM 735 C C . ARG A 1 93 ? -12.528 23.268 -10.782 1.00 86.56 93 ARG A C 1
ATOM 737 O O . ARG A 1 93 ? -12.569 23.194 -9.559 1.00 86.56 93 ARG A O 1
ATOM 744 N N . MET A 1 94 ? -12.406 22.198 -11.562 1.00 84.88 94 MET A N 1
ATOM 745 C CA . MET A 1 94 ? -12.457 20.824 -11.063 1.00 84.88 94 MET A CA 1
ATOM 746 C C . MET A 1 94 ? -11.387 20.548 -9.987 1.00 84.88 94 MET A C 1
ATOM 748 O O . MET A 1 94 ? -11.677 19.930 -8.964 1.00 84.88 94 MET A O 1
ATOM 752 N N . LYS A 1 95 ? -10.166 21.086 -10.133 1.00 85.50 95 LYS A N 1
ATOM 753 C CA . LYS A 1 95 ? -9.120 20.987 -9.095 1.00 85.50 95 LYS A CA 1
ATOM 754 C C . LYS A 1 95 ? -9.521 21.695 -7.793 1.00 85.50 95 LYS A C 1
ATOM 756 O O . LYS A 1 95 ? -9.222 21.187 -6.709 1.00 85.50 95 LYS A O 1
ATOM 761 N N . LYS A 1 96 ? -10.179 22.858 -7.880 1.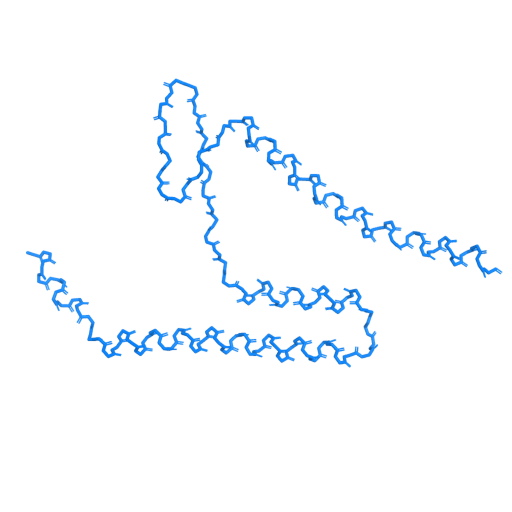00 86.94 96 LYS A N 1
ATOM 762 C CA . LYS A 1 96 ? -10.686 23.596 -6.709 1.00 86.94 96 LYS A CA 1
ATOM 763 C C . LYS A 1 96 ? -11.823 22.837 -6.023 1.00 86.94 96 LYS A C 1
ATOM 765 O O . LYS A 1 96 ? -11.797 22.718 -4.800 1.00 86.94 96 LYS A O 1
ATOM 770 N N . ASP A 1 97 ? -12.750 22.276 -6.789 1.00 88.44 97 ASP A N 1
ATOM 771 C CA . ASP A 1 97 ? -13.913 21.563 -6.249 1.00 88.44 97 ASP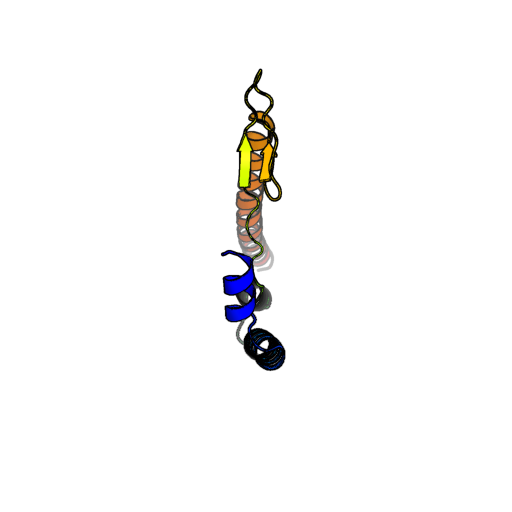 A CA 1
ATOM 772 C C . ASP A 1 97 ? -13.494 20.265 -5.547 1.00 88.44 97 ASP A C 1
ATOM 774 O O . ASP A 1 97 ? -13.862 20.032 -4.394 1.00 88.44 97 ASP A O 1
ATOM 778 N N . VAL A 1 98 ? -12.593 19.484 -6.156 1.00 86.69 98 VAL A N 1
ATOM 779 C CA . VAL A 1 98 ? -12.004 18.291 -5.520 1.00 86.69 98 VAL A CA 1
ATOM 780 C C . VAL A 1 98 ? -11.223 18.660 -4.253 1.00 86.69 98 VAL A C 1
ATOM 782 O O . VAL A 1 98 ? -11.269 17.928 -3.262 1.00 86.69 98 VAL A O 1
ATOM 785 N N . ARG A 1 99 ? -10.513 19.800 -4.238 1.00 85.75 99 ARG A N 1
ATOM 786 C CA . ARG A 1 99 ? -9.819 20.283 -3.032 1.00 85.75 99 ARG A CA 1
ATOM 787 C C . ARG A 1 99 ? -10.814 20.604 -1.917 1.00 85.75 99 ARG A C 1
ATOM 789 O O . ARG A 1 99 ? -10.616 20.127 -0.802 1.00 85.75 99 ARG A O 1
ATOM 796 N N . LYS A 1 100 ? -11.879 21.358 -2.211 1.00 88.12 100 LYS A N 1
ATOM 797 C CA . LYS A 1 100 ? -12.935 21.686 -1.239 1.00 88.12 100 LYS A CA 1
ATOM 798 C C . LYS A 1 100 ? -13.597 20.423 -0.687 1.00 88.12 100 LYS A C 1
ATOM 800 O O . LYS A 1 100 ? -13.676 20.270 0.527 1.00 88.12 100 LYS A O 1
ATOM 805 N N . GLN A 1 101 ? -13.965 19.480 -1.554 1.00 85.94 101 GLN A N 1
ATOM 806 C CA . GLN A 1 101 ? -14.583 18.214 -1.150 1.00 85.94 101 GLN A CA 1
ATOM 807 C C . GLN A 1 101 ? -13.667 17.367 -0.251 1.00 85.94 101 GLN A C 1
ATOM 809 O O . GLN A 1 101 ? -14.127 16.717 0.685 1.00 85.94 101 GLN A O 1
ATOM 814 N N . ARG A 1 102 ? -12.351 17.362 -0.506 1.00 83.38 102 ARG A N 1
ATOM 815 C CA . ARG A 1 102 ? -11.387 16.664 0.361 1.00 83.38 102 ARG A CA 1
ATOM 816 C C . ARG A 1 102 ? -11.265 17.308 1.740 1.00 83.38 102 ARG A C 1
ATOM 818 O O . ARG A 1 102 ? -11.101 16.579 2.713 1.00 83.38 102 ARG A O 1
ATOM 825 N N . MET A 1 103 ? -11.318 18.637 1.828 1.00 82.12 103 MET A N 1
ATOM 826 C CA . MET A 1 103 ? -11.251 19.335 3.116 1.00 82.12 103 MET A CA 1
ATOM 827 C C . MET A 1 103 ? -12.543 19.159 3.916 1.00 82.12 103 MET A C 1
ATOM 829 O O . MET A 1 103 ? -12.469 18.844 5.099 1.00 82.12 103 MET A O 1
ATOM 833 N N . SER A 1 104 ? -13.711 19.240 3.272 1.00 78.75 104 SER A N 1
ATOM 834 C CA . SER A 1 104 ? -14.993 19.041 3.960 1.00 78.75 104 SER A CA 1
ATOM 835 C C . SER A 1 104 ? -15.169 17.617 4.493 1.00 78.75 104 SER A C 1
ATOM 837 O O . SER A 1 104 ? -15.673 17.439 5.596 1.00 78.75 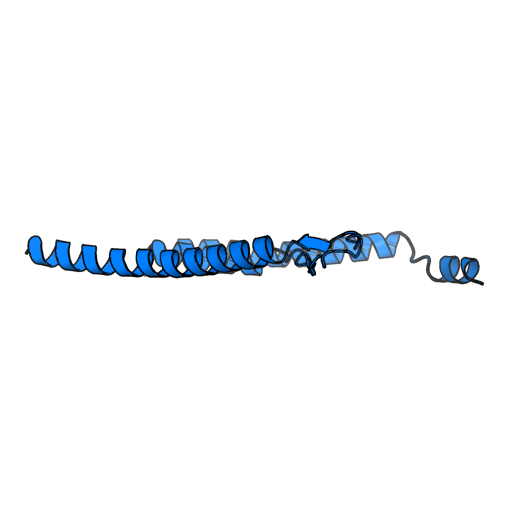104 SER A O 1
ATOM 839 N N . LYS A 1 105 ? -14.697 16.592 3.766 1.00 73.75 105 LYS A N 1
ATOM 840 C CA . LYS A 1 105 ? -14.712 15.201 4.254 1.00 73.75 105 LYS A CA 1
ATOM 841 C C . LYS A 1 105 ? -13.815 14.979 5.474 1.00 73.75 105 LYS A C 1
ATOM 843 O O . LYS A 1 105 ? -14.153 14.160 6.318 1.00 73.75 105 LYS A O 1
ATOM 848 N N . ARG A 1 106 ? -12.685 15.689 5.563 1.00 68.19 106 ARG A N 1
ATOM 849 C CA . ARG A 1 106 ? -11.791 15.612 6.728 1.00 68.19 106 ARG A CA 1
ATOM 850 C C . ARG A 1 106 ? -12.391 16.305 7.948 1.00 68.19 106 ARG A C 1
ATOM 852 O O . ARG A 1 106 ? -12.323 15.728 9.019 1.00 68.19 106 ARG A O 1
ATOM 859 N N . GLY A 1 107 ? -13.002 17.480 7.767 1.00 62.28 107 GLY A N 1
ATOM 860 C CA . GLY A 1 107 ? -13.729 18.175 8.838 1.00 62.28 107 GLY A CA 1
ATOM 861 C C . GLY A 1 107 ? -14.840 17.298 9.413 1.00 62.28 107 GLY A C 1
ATOM 862 O O . GLY A 1 107 ? -14.763 16.909 10.569 1.00 62.28 107 GLY A O 1
ATOM 863 N N . LYS A 1 108 ? -15.747 16.817 8.548 1.00 58.91 108 LYS A N 1
ATOM 864 C CA . LYS A 1 108 ? -16.865 15.952 8.961 1.00 58.91 108 LYS A CA 1
ATOM 865 C C . LYS A 1 108 ? -16.438 14.671 9.679 1.00 58.91 108 LYS A C 1
ATOM 867 O O . LYS A 1 108 ? -17.159 14.210 10.552 1.00 58.91 108 LYS A O 1
ATOM 872 N N . GLN A 1 109 ? -15.306 14.066 9.310 1.00 54.28 109 GLN A N 1
ATOM 873 C CA . GLN A 1 109 ? -14.804 12.901 10.044 1.00 54.28 109 GLN A CA 1
ATOM 874 C C . GLN A 1 109 ? -14.439 13.258 11.485 1.00 54.28 109 GLN A C 1
ATOM 876 O O . GLN A 1 109 ? -14.797 12.498 12.373 1.00 54.28 109 GLN A O 1
ATOM 881 N N . ASN A 1 110 ? -13.800 14.407 11.718 1.00 54.31 110 ASN A N 1
ATOM 882 C CA . ASN A 1 110 ? -13.439 14.861 13.061 1.00 54.31 110 ASN A CA 1
ATOM 883 C C . ASN A 1 110 ? -14.678 15.263 13.884 1.00 54.31 110 ASN A C 1
ATOM 885 O O . ASN A 1 110 ? -14.760 14.917 15.059 1.00 54.31 110 ASN A O 1
ATOM 889 N N . ASP A 1 111 ? -15.666 15.909 13.255 1.00 53.53 111 ASP A N 1
ATOM 890 C CA . ASP A 1 111 ? -16.898 16.360 13.922 1.00 53.53 111 ASP A CA 1
ATOM 891 C C . ASP A 1 111 ? -17.764 15.178 14.405 1.00 53.53 111 ASP A C 1
ATOM 893 O O . ASP A 1 111 ? -18.326 15.208 15.498 1.00 53.53 111 ASP A O 1
ATOM 897 N N . VAL A 1 112 ? -17.831 14.091 13.623 1.00 52.69 112 VAL A N 1
ATOM 898 C CA . VAL A 1 112 ? -18.554 12.863 14.010 1.00 52.69 112 VAL A CA 1
ATOM 899 C C . VAL A 1 112 ? -17.850 12.134 15.161 1.00 52.69 112 VAL A C 1
ATOM 901 O O . VAL A 1 112 ? -18.516 11.510 15.985 1.00 52.69 112 VAL A O 1
ATOM 904 N N . GLU A 1 113 ? -16.516 12.212 15.262 1.00 48.97 113 GLU A N 1
ATOM 905 C CA . GLU A 1 113 ? -15.805 11.609 16.394 1.00 48.97 113 GLU A CA 1
ATOM 906 C C . GLU A 1 113 ? -16.008 12.388 17.701 1.00 48.97 113 GLU A C 1
ATOM 908 O O . GLU A 1 113 ? -16.079 11.741 18.745 1.00 48.97 113 GLU A O 1
ATOM 913 N N . GLY A 1 114 ? -16.130 13.721 17.632 1.00 47.75 114 GLY A N 1
ATOM 914 C CA . GLY A 1 114 ? -16.364 14.601 18.784 1.00 47.75 114 GLY A CA 1
ATOM 915 C C . GLY A 1 114 ? -17.808 14.579 19.296 1.00 47.75 114 GLY A C 1
ATOM 916 O O . GLY A 1 114 ? -18.030 14.442 20.497 1.00 47.75 114 GLY A O 1
ATOM 917 N N . ASN A 1 115 ? -18.802 14.597 18.399 1.00 51.00 115 ASN A N 1
ATOM 918 C CA . ASN A 1 115 ? -20.215 14.545 18.802 1.00 51.00 115 ASN A CA 1
ATOM 919 C C . ASN A 1 115 ? -20.627 13.204 19.430 1.00 51.00 115 ASN A C 1
ATOM 921 O O . ASN A 1 115 ? -21.586 13.161 20.194 1.00 51.00 115 ASN A O 1
ATOM 925 N N . ALA A 1 116 ? -19.929 12.103 19.138 1.00 49.91 116 ALA A N 1
ATOM 926 C CA . ALA A 1 116 ? -20.200 10.821 19.792 1.00 49.91 116 ALA A CA 1
ATOM 927 C C . ALA A 1 116 ? -19.767 10.799 21.273 1.00 49.91 116 ALA A C 1
ATOM 929 O O . ALA A 1 116 ? -20.312 10.013 22.038 1.00 49.91 116 ALA A O 1
ATOM 930 N N . CYS A 1 117 ? -18.808 11.646 21.670 1.00 46.66 117 CYS A N 1
ATOM 931 C CA . CYS A 1 117 ? -18.368 11.774 23.063 1.00 46.66 117 CYS A CA 1
ATOM 932 C C . CYS A 1 117 ? -19.346 12.645 23.867 1.00 46.66 117 CYS A C 1
ATOM 934 O O . CYS A 1 117 ? -19.829 12.214 24.907 1.00 46.66 117 CYS A O 1
ATOM 936 N N . LEU A 1 118 ? -19.724 13.805 23.314 1.00 53.03 118 LEU A N 1
ATOM 937 C CA . LEU A 1 118 ? -20.640 14.755 23.959 1.00 53.03 118 LEU A CA 1
ATOM 938 C C . LEU A 1 118 ? -22.042 14.173 24.181 1.00 53.03 118 LEU A C 1
ATOM 940 O O . LEU A 1 118 ? -22.634 14.373 25.232 1.00 53.03 118 LEU A O 1
ATOM 944 N N . ASN A 1 119 ? -22.571 13.403 23.223 1.00 55.47 119 ASN A N 1
ATOM 945 C CA . ASN A 1 119 ? -23.889 12.785 23.399 1.00 55.47 119 ASN A CA 1
ATOM 946 C C . ASN A 1 119 ? -23.887 11.671 24.460 1.00 55.47 119 ASN A C 1
ATOM 948 O O . ASN A 1 119 ? -24.926 11.426 25.060 1.00 55.47 119 ASN A O 1
ATOM 952 N N . LEU A 1 120 ? -22.751 11.001 24.700 1.00 50.31 120 LEU A N 1
ATOM 953 C CA . LEU A 1 120 ? -22.644 9.960 25.727 1.00 50.31 120 LEU A CA 1
ATOM 954 C C . LEU A 1 120 ? -22.492 10.566 27.131 1.00 50.31 120 LEU A C 1
ATOM 956 O O . LEU A 1 120 ? -23.074 10.036 28.069 1.00 50.31 120 LEU A O 1
ATOM 960 N N . GLU A 1 121 ? -21.775 11.688 27.264 1.00 50.28 121 GLU A N 1
ATOM 961 C CA . GLU A 1 121 ? -21.703 12.462 28.515 1.00 50.28 121 GLU A CA 1
ATOM 962 C C . GLU A 1 121 ? -23.074 13.037 28.893 1.00 50.28 121 GLU A C 1
ATOM 964 O O . GLU A 1 121 ? -23.536 12.814 30.008 1.00 50.28 121 GLU A O 1
ATOM 969 N N . VAL A 1 122 ? -23.785 13.651 27.940 1.00 54.88 122 VAL A N 1
ATOM 970 C CA . VAL A 1 122 ? -25.129 14.210 28.176 1.00 54.88 122 VAL A CA 1
ATOM 971 C C . VAL A 1 122 ? -26.161 13.120 28.502 1.00 54.88 122 VAL A C 1
ATOM 973 O O . VAL A 1 122 ? -27.028 13.326 29.344 1.00 54.88 122 VAL A O 1
ATOM 976 N N . LEU A 1 123 ? -26.076 11.933 27.887 1.00 52.81 123 LEU A N 1
ATOM 977 C CA . LEU A 1 123 ? -26.961 10.807 28.226 1.00 52.81 123 LEU A CA 1
ATOM 978 C C . LEU A 1 123 ? -26.668 10.208 29.609 1.00 52.81 123 LEU A C 1
ATOM 980 O O . LEU A 1 123 ? -27.585 9.686 30.234 1.00 52.81 123 LEU A O 1
ATOM 984 N N . CYS A 1 124 ? -25.425 10.285 30.091 1.00 48.09 124 CYS A N 1
ATOM 985 C CA . CYS A 1 124 ? -25.058 9.832 31.434 1.00 48.09 124 CYS A CA 1
ATOM 986 C C . CYS A 1 124 ? -25.516 10.833 32.512 1.00 48.09 124 CYS A C 1
ATOM 988 O O . CYS A 1 124 ? -25.953 10.417 33.577 1.00 48.09 124 CYS A O 1
ATOM 990 N N . GLU A 1 125 ? -25.481 12.137 32.214 1.00 48.78 125 GLU A N 1
ATOM 991 C CA . GLU A 1 125 ? -25.953 13.211 33.107 1.00 48.78 125 GLU A CA 1
ATOM 992 C C . GLU A 1 125 ? -27.483 13.254 33.261 1.00 48.78 125 GLU A C 1
ATOM 994 O O . GLU A 1 125 ? -27.983 13.695 34.287 1.00 48.78 125 GLU A O 1
ATOM 999 N N . VAL A 1 126 ? -28.234 12.790 32.257 1.00 51.78 126 VAL A N 1
ATOM 1000 C CA . VAL A 1 126 ? -29.711 12.750 32.288 1.00 51.78 126 VAL A CA 1
ATOM 1001 C C . VAL A 1 126 ? -30.249 11.430 32.870 1.00 51.78 126 VAL A C 1
ATOM 1003 O O . VAL A 1 126 ? -31.426 11.342 33.211 1.00 51.78 126 VAL A O 1
ATOM 1006 N N . ALA A 1 127 ? -29.407 10.397 32.978 1.00 48.69 127 ALA A N 1
ATOM 1007 C CA . ALA A 1 127 ? -29.777 9.071 33.486 1.00 48.69 127 ALA A CA 1
ATOM 1008 C C . ALA A 1 127 ? -29.306 8.792 34.930 1.00 48.69 127 ALA A C 1
ATOM 1010 O O . ALA A 1 127 ? -29.504 7.673 35.413 1.00 48.69 127 ALA A O 1
ATOM 1011 N N . GLY A 1 128 ? -28.683 9.774 35.591 1.00 42.22 128 GLY A N 1
ATOM 1012 C CA . GLY A 1 128 ? -28.374 9.773 37.027 1.00 42.22 128 GLY A CA 1
ATOM 1013 C C . GLY A 1 128 ? -29.327 10.677 37.795 1.00 42.22 128 GLY A C 1
ATOM 1014 O O . GLY A 1 128 ? -29.667 10.304 38.938 1.00 42.22 128 GLY A O 1
#